Protein AF-A0A8E1RWB1-F1 (afdb_monomer_lite)

Organism: NCBI:txid59814

Foldseek 3Di:
DVVVVVVVVLVVQLVVCCVVVVQNSLVSQLVVQLVVQCVPPVRVVCSNVVSNVVSVVNRCVVSVVVVVVCVVVVVDPCVVVVVVVVVVVVVVVVVVVVVVD

Secondary structure (DSSP, 8-state):
-HHHHHHHHHHHHHHHHHHHHSSTTH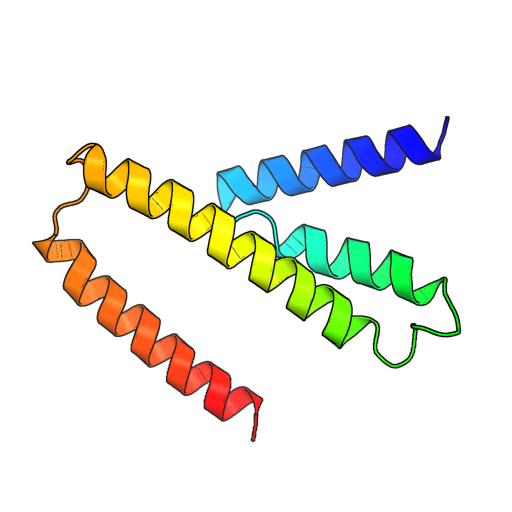HHHHHHHHHHHTTSTTTGGGHHHHHHHHHHHHHHHHHHHHHHHHHHTT-S-HHHHHHHHHHHHHHHHHHHHHHH-

Sequence (101 aa):
MNELLIIVLAGFTTGITTVLFGFGGGFVVVPFIYQLLMRQPLLAGNAMHIAVATSTAVMIFNAGWVSYQNWQAGRLSSTVLFPLLWFIATGAVVGSWLAGM

InterPro domains:
  IPR002781 Transmembrane protein TauE-like, transmembrane domain [PF01925] (7-99)

pLDDT: mean 81.86, std 7.31, range [60.75, 94.88]

Radius of gyration: 16.85 Å; chains: 1; bounding box: 40×31×42 Å

Structure (mmCIF, N/CA/C/O backbone):
data_AF-A0A8E1RWB1-F1
#
_entry.id   AF-A0A8E1RWB1-F1
#
loop_
_atom_site.group_PDB
_atom_site.id
_atom_site.type_symbol
_atom_site.label_atom_id
_atom_site.label_alt_id
_atom_site.label_comp_id
_atom_site.label_asym_id
_atom_site.label_entity_id
_atom_site.label_seq_id
_atom_site.pdbx_PDB_ins_code
_atom_site.Cartn_x
_atom_site.Cartn_y
_atom_site.Cartn_z
_atom_site.occupancy
_atom_site.B_iso_or_equiv
_atom_site.auth_seq_id
_atom_site.auth_comp_id
_atom_site.auth_asym_id
_atom_site.auth_atom_id
_atom_site.pdbx_PDB_model_num
ATOM 1 N N . MET A 1 1 ? 22.012 11.819 -13.632 1.00 60.75 1 MET A N 1
ATOM 2 C CA . MET A 1 1 ? 21.146 12.924 -13.145 1.00 60.75 1 MET A CA 1
ATOM 3 C C . MET A 1 1 ? 19.670 12.674 -13.458 1.00 60.75 1 MET A C 1
ATOM 5 O O . MET A 1 1 ? 18.846 12.843 -12.573 1.00 60.75 1 MET A O 1
ATOM 9 N N . ASN A 1 2 ? 19.331 12.192 -14.658 1.00 78.25 2 ASN A N 1
ATOM 10 C CA . ASN A 1 2 ? 17.941 11.914 -15.054 1.00 78.25 2 ASN A CA 1
ATOM 11 C C . ASN A 1 2 ? 17.265 10.809 -14.218 1.00 78.25 2 ASN A C 1
ATOM 13 O O . ASN A 1 2 ? 16.087 10.918 -13.904 1.00 78.25 2 ASN A O 1
ATOM 17 N N . GLU A 1 3 ? 18.005 9.775 -13.810 1.00 78.19 3 GLU A N 1
ATOM 18 C CA . GLU A 1 3 ? 17.463 8.648 -13.032 1.00 78.19 3 GLU A CA 1
ATOM 19 C C . GLU A 1 3 ? 17.020 9.063 -11.624 1.00 78.19 3 GLU A C 1
ATOM 21 O O . GLU A 1 3 ? 15.948 8.672 -11.172 1.00 78.19 3 GLU A O 1
ATOM 26 N N . LEU A 1 4 ? 17.796 9.929 -10.963 1.00 84.06 4 LEU A N 1
ATOM 27 C CA . LEU A 1 4 ? 17.442 10.491 -9.656 1.00 84.06 4 LEU A CA 1
ATOM 28 C C . LEU A 1 4 ? 16.146 11.303 -9.729 1.00 84.06 4 LEU A C 1
ATOM 30 O O . LEU A 1 4 ? 15.289 11.170 -8.864 1.00 84.06 4 LEU A O 1
ATOM 34 N N . LEU A 1 5 ? 15.976 12.097 -10.788 1.00 86.44 5 LEU A N 1
ATOM 35 C CA . LEU A 1 5 ? 14.759 12.876 -11.024 1.00 86.44 5 LEU A CA 1
ATOM 36 C C . LEU A 1 5 ? 13.525 11.977 -11.183 1.00 86.44 5 LEU A C 1
ATOM 38 O O . LEU A 1 5 ? 12.475 12.268 -10.614 1.00 86.44 5 LEU A O 1
ATOM 42 N N . ILE A 1 6 ? 13.666 10.862 -11.906 1.00 81.44 6 ILE A N 1
ATOM 43 C CA . ILE A 1 6 ? 12.593 9.877 -12.093 1.00 81.44 6 ILE A CA 1
ATOM 44 C C . ILE A 1 6 ? 12.229 9.215 -10.759 1.00 81.44 6 ILE A C 1
ATOM 46 O O . ILE A 1 6 ? 11.047 9.107 -10.439 1.00 81.44 6 ILE A O 1
ATOM 50 N N . ILE A 1 7 ? 13.223 8.820 -9.958 1.00 80.31 7 ILE A N 1
ATOM 51 C CA . ILE A 1 7 ? 12.997 8.191 -8.648 1.00 80.31 7 ILE A CA 1
ATOM 52 C C . ILE A 1 7 ? 12.338 9.176 -7.673 1.00 80.31 7 ILE A C 1
ATOM 54 O O . ILE A 1 7 ? 11.414 8.794 -6.961 1.00 80.31 7 ILE A O 1
ATOM 58 N N . VAL A 1 8 ? 12.750 10.448 -7.667 1.00 87.25 8 VAL A N 1
ATOM 59 C CA . VAL A 1 8 ? 12.156 11.484 -6.803 1.00 87.25 8 VAL A CA 1
ATOM 60 C C . VAL A 1 8 ? 10.714 11.783 -7.204 1.00 87.25 8 VAL A C 1
ATOM 62 O O . VAL A 1 8 ? 9.851 11.841 -6.334 1.00 87.25 8 VAL A O 1
ATOM 65 N N . LEU A 1 9 ? 10.413 11.924 -8.499 1.00 84.88 9 LEU A N 1
ATOM 66 C CA . LEU A 1 9 ? 9.040 12.156 -8.967 1.00 84.88 9 LEU A CA 1
ATOM 67 C C . LEU A 1 9 ? 8.125 10.956 -8.698 1.00 84.88 9 LEU A C 1
ATOM 69 O O . LEU A 1 9 ? 6.989 1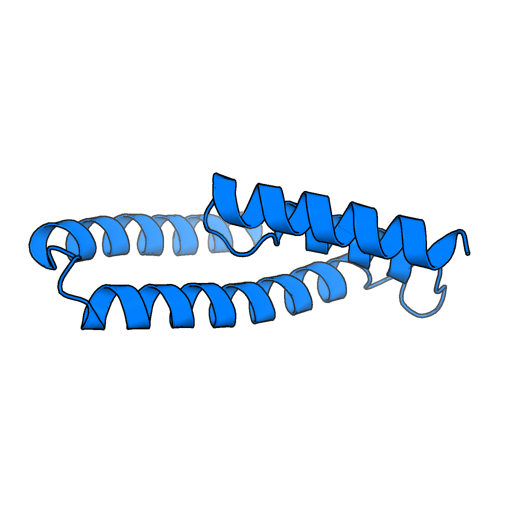1.137 -8.253 1.00 84.88 9 LEU A O 1
ATOM 73 N N . ALA A 1 10 ? 8.621 9.735 -8.912 1.00 76.81 10 ALA A N 1
ATOM 74 C CA . ALA A 1 10 ? 7.908 8.510 -8.554 1.00 76.81 10 ALA A CA 1
ATOM 75 C C . ALA A 1 10 ? 7.689 8.417 -7.033 1.00 76.81 10 ALA A C 1
ATOM 77 O O . ALA A 1 10 ? 6.587 8.112 -6.584 1.00 76.81 10 ALA A O 1
ATOM 78 N N . GLY A 1 11 ? 8.699 8.760 -6.229 1.00 76.62 11 GLY A N 1
ATOM 79 C CA . GLY A 1 11 ? 8.615 8.848 -4.768 1.00 76.62 11 GLY A CA 1
ATOM 80 C C . GLY A 1 11 ? 7.607 9.896 -4.282 1.00 76.62 11 GLY A C 1
ATOM 81 O O . GLY A 1 11 ? 6.847 9.670 -3.345 1.00 76.62 11 GLY A O 1
ATOM 82 N N . PHE A 1 12 ? 7.541 11.043 -4.953 1.00 83.81 12 PHE A N 1
ATOM 83 C CA . PHE A 1 12 ? 6.626 12.121 -4.587 1.00 83.81 12 PHE A CA 1
ATOM 84 C C . PHE A 1 12 ? 5.171 11.772 -4.922 1.00 83.81 12 PHE A C 1
ATOM 86 O O . PHE A 1 12 ? 4.273 11.958 -4.104 1.00 83.81 12 PHE A O 1
ATOM 93 N N . THR A 1 13 ? 4.930 11.198 -6.102 1.00 78.44 13 THR A N 1
ATOM 94 C CA . THR A 1 13 ? 3.593 10.746 -6.525 1.00 78.44 13 THR A CA 1
ATOM 95 C C . THR A 1 13 ? 3.098 9.544 -5.717 1.00 78.44 13 THR A C 1
ATOM 97 O O . THR A 1 13 ? 1.929 9.507 -5.321 1.00 78.44 13 THR A O 1
ATOM 100 N N . THR A 1 14 ? 3.976 8.593 -5.385 1.00 75.06 14 THR A N 1
ATOM 101 C CA . THR A 1 14 ? 3.669 7.517 -4.420 1.00 75.06 14 THR A CA 1
ATOM 102 C C . THR A 1 14 ? 3.359 8.081 -3.030 1.00 75.06 14 THR A C 1
ATOM 104 O O . THR A 1 14 ? 2.396 7.647 -2.400 1.00 75.06 14 THR A O 1
ATOM 107 N N . GLY A 1 15 ? 4.094 9.095 -2.563 1.00 73.69 15 GLY A N 1
ATOM 108 C CA . GLY A 1 15 ? 3.819 9.789 -1.300 1.00 73.69 15 GLY A CA 1
ATOM 109 C C . GLY A 1 15 ? 2.446 10.467 -1.271 1.00 73.69 15 GLY A C 1
ATOM 110 O O . GLY A 1 15 ? 1.660 10.226 -0.355 1.00 73.69 15 GLY A O 1
ATOM 111 N N . ILE A 1 16 ? 2.108 11.246 -2.305 1.00 79.88 16 ILE A N 1
ATOM 112 C CA . ILE A 1 16 ? 0.794 11.903 -2.431 1.00 79.88 16 ILE A CA 1
ATOM 113 C C . ILE A 1 16 ? -0.331 10.868 -2.427 1.00 79.88 16 ILE A C 1
ATOM 115 O O . ILE A 1 16 ? -1.297 11.007 -1.680 1.00 79.88 16 ILE A O 1
ATOM 119 N N . THR A 1 17 ? -0.210 9.811 -3.230 1.00 72.00 17 THR A N 1
ATOM 120 C CA . THR A 1 17 ? -1.242 8.765 -3.289 1.00 72.00 17 THR A CA 1
ATOM 121 C C . THR A 1 17 ? -1.354 7.990 -1.982 1.00 72.00 17 THR A C 1
ATOM 123 O O . THR A 1 17 ? -2.456 7.627 -1.587 1.00 72.00 17 THR A O 1
ATOM 126 N N . THR A 1 18 ? -0.256 7.810 -1.249 1.00 72.81 18 THR A N 1
ATOM 127 C CA . THR A 1 18 ? -0.290 7.227 0.097 1.00 72.81 18 THR A CA 1
ATOM 128 C C . THR A 1 18 ? -1.081 8.095 1.072 1.00 72.81 18 THR A C 1
ATOM 130 O O . THR A 1 18 ? -1.884 7.558 1.827 1.00 72.81 18 THR A O 1
ATOM 133 N N . VAL A 1 19 ? -0.904 9.419 1.038 1.00 69.31 19 VAL A N 1
ATOM 134 C CA . VAL A 1 19 ? -1.631 10.352 1.917 1.00 69.31 19 VAL A CA 1
ATOM 135 C C . VAL A 1 19 ? -3.108 10.462 1.533 1.00 69.31 19 VAL A C 1
ATOM 137 O O . VAL A 1 19 ? -3.962 10.458 2.413 1.00 69.31 19 VAL A O 1
ATOM 140 N N . LEU A 1 20 ? -3.420 10.539 0.236 1.00 70.56 20 LEU A N 1
ATOM 141 C CA . LEU A 1 20 ? -4.798 10.694 -0.246 1.00 70.56 20 LEU A CA 1
ATOM 142 C C . LEU A 1 20 ? -5.643 9.440 -0.034 1.00 70.56 20 LEU A C 1
ATOM 144 O O . LEU A 1 20 ? -6.818 9.536 0.307 1.00 70.56 20 LEU A O 1
ATOM 148 N N . PHE A 1 21 ? -5.053 8.270 -0.264 1.00 70.38 21 PHE A N 1
ATOM 149 C CA . PHE A 1 21 ? -5.787 7.013 -0.260 1.00 70.38 21 PHE A CA 1
ATOM 150 C C . PHE A 1 21 ? -5.568 6.193 1.015 1.00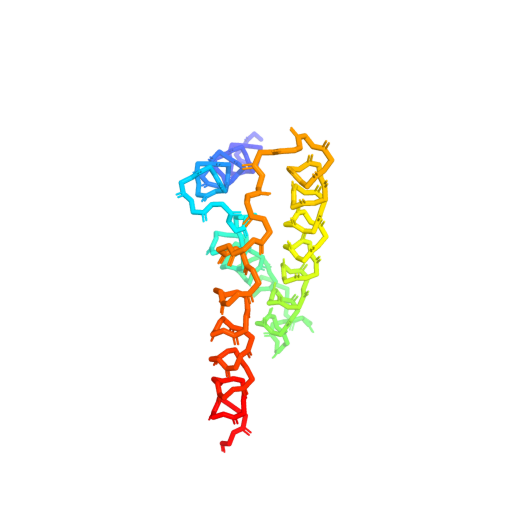 70.38 21 PHE A C 1
ATOM 152 O O . PHE A 1 21 ? -6.351 5.301 1.307 1.00 70.38 21 PHE A O 1
ATOM 159 N N . GLY A 1 22 ? -4.516 6.457 1.793 1.00 64.06 22 GLY A N 1
ATOM 160 C CA . GLY A 1 22 ? -4.244 5.754 3.054 1.00 64.06 22 GLY A CA 1
ATOM 161 C C . GLY A 1 22 ? -3.789 4.298 2.894 1.00 64.06 22 GLY A C 1
ATOM 162 O O . GLY A 1 22 ? -3.422 3.662 3.877 1.00 64.06 22 GLY A O 1
ATOM 163 N N . PHE A 1 23 ? -3.753 3.769 1.667 1.00 66.56 23 PHE A N 1
ATOM 164 C CA . PHE A 1 23 ? -3.414 2.376 1.377 1.00 66.56 23 PHE A CA 1
ATOM 165 C C . PHE A 1 23 ? -1.924 2.154 1.029 1.00 66.56 23 PHE A C 1
ATOM 167 O O . PHE A 1 23 ? -1.598 1.225 0.306 1.00 66.56 23 PHE A O 1
ATOM 174 N N . GLY A 1 24 ? -0.990 3.014 1.452 1.00 65.44 24 GLY A N 1
ATOM 175 C CA . GLY A 1 24 ? 0.452 2.742 1.280 1.00 65.44 24 GLY A CA 1
ATOM 176 C C . GLY A 1 24 ? 1.030 2.884 -0.142 1.00 65.44 24 GLY A C 1
ATOM 177 O O . GLY A 1 24 ? 2.096 2.337 -0.410 1.00 65.44 24 GLY A O 1
ATOM 178 N N . GLY A 1 25 ? 0.350 3.581 -1.064 1.00 69.00 25 GLY A N 1
ATOM 179 C CA . GLY A 1 25 ? 0.925 3.994 -2.360 1.00 69.00 25 GLY A CA 1
ATOM 180 C C . GLY A 1 25 ? 1.003 2.908 -3.441 1.00 69.00 25 GLY A C 1
ATOM 181 O O . GLY A 1 25 ? 1.486 3.177 -4.543 1.00 69.00 25 GLY A O 1
ATOM 182 N N . GLY A 1 26 ? 0.495 1.699 -3.169 1.00 72.06 26 GLY A N 1
ATOM 183 C CA . GLY A 1 26 ? 0.585 0.535 -4.063 1.00 72.06 26 GLY A CA 1
ATOM 184 C C . GLY A 1 26 ? 0.057 0.775 -5.483 1.00 72.06 26 GLY A C 1
ATOM 185 O O . GLY A 1 26 ? 0.635 0.271 -6.440 1.00 72.06 26 GLY A O 1
ATOM 186 N N . PHE A 1 27 ? -0.963 1.624 -5.643 1.00 73.81 27 PHE A N 1
ATOM 187 C CA . PHE A 1 27 ? -1.500 2.015 -6.954 1.00 73.81 27 PHE A CA 1
ATOM 188 C C . PHE A 1 27 ? -0.453 2.660 -7.879 1.00 73.81 27 PHE A C 1
ATOM 190 O O . PHE A 1 27 ? -0.534 2.512 -9.094 1.00 73.81 27 PHE A O 1
ATOM 197 N N . VAL A 1 28 ? 0.547 3.345 -7.318 1.00 77.12 28 VAL A N 1
ATOM 198 C CA . VAL A 1 28 ? 1.640 3.964 -8.084 1.00 77.12 28 VAL A CA 1
ATOM 199 C C . VAL A 1 28 ? 2.880 3.065 -8.107 1.00 77.12 28 VAL A C 1
ATOM 201 O O . VAL A 1 28 ? 3.557 2.985 -9.130 1.00 77.12 28 VAL A O 1
ATOM 204 N N . VAL A 1 29 ? 3.160 2.337 -7.020 1.00 79.38 29 VAL A N 1
ATOM 205 C CA . VAL A 1 29 ? 4.329 1.439 -6.933 1.00 79.38 29 VAL A CA 1
ATOM 206 C C . VAL A 1 29 ? 4.224 0.262 -7.912 1.00 79.38 29 VAL A C 1
ATOM 208 O O . VAL A 1 29 ? 5.201 -0.041 -8.595 1.00 79.38 29 VAL A O 1
ATOM 211 N N . VAL A 1 30 ? 3.050 -0.367 -8.044 1.00 86.31 30 VAL A N 1
ATOM 212 C CA . VAL A 1 30 ? 2.843 -1.524 -8.939 1.00 86.31 30 VAL A CA 1
ATOM 213 C C . VAL A 1 30 ? 3.173 -1.208 -10.407 1.00 86.31 30 VAL A C 1
ATOM 215 O O . VAL A 1 30 ? 4.025 -1.904 -10.966 1.00 86.31 30 VAL A O 1
ATOM 218 N N . PRO A 1 31 ? 2.571 -0.190 -11.065 1.00 82.81 31 PRO A N 1
ATOM 219 C CA . PRO A 1 31 ? 2.880 0.111 -12.464 1.00 82.81 31 PRO A CA 1
ATOM 220 C C . PRO A 1 31 ? 4.332 0.559 -12.650 1.00 82.81 31 PRO A C 1
ATOM 222 O O . PRO A 1 31 ? 4.950 0.206 -13.652 1.00 82.81 31 PRO A O 1
ATOM 225 N N . PHE A 1 32 ? 4.908 1.263 -11.671 1.00 83.94 32 PHE A N 1
ATOM 226 C CA . PHE A 1 32 ? 6.309 1.673 -11.711 1.00 83.94 32 PHE A CA 1
ATOM 227 C C . PHE A 1 32 ? 7.265 0.469 -11.717 1.00 83.94 32 PHE A C 1
ATOM 229 O O . PHE A 1 32 ? 8.118 0.361 -12.602 1.00 83.94 32 PHE A O 1
ATOM 236 N N . ILE A 1 33 ? 7.095 -0.471 -10.779 1.00 85.25 33 ILE A N 1
ATOM 237 C CA . ILE A 1 33 ? 7.910 -1.694 -10.715 1.00 85.25 33 ILE A CA 1
ATOM 238 C C . ILE A 1 33 ? 7.678 -2.562 -11.953 1.00 85.25 33 ILE A C 1
ATOM 240 O O . ILE A 1 33 ? 8.638 -3.061 -12.534 1.00 85.25 33 ILE A O 1
ATOM 244 N N . TYR A 1 34 ? 6.434 -2.698 -12.413 1.00 88.62 34 TYR A N 1
ATOM 245 C CA . TYR A 1 34 ? 6.121 -3.436 -13.636 1.00 88.62 34 TYR A CA 1
ATOM 246 C C . TYR A 1 34 ? 6.887 -2.894 -14.850 1.00 88.62 34 TYR A C 1
ATOM 248 O O . TYR A 1 34 ? 7.501 -3.656 -15.598 1.00 88.62 34 TYR A O 1
ATOM 256 N N . GLN A 1 35 ? 6.908 -1.573 -15.024 1.00 86.31 35 GLN A N 1
ATOM 257 C CA . GLN A 1 35 ? 7.576 -0.926 -16.151 1.00 86.31 35 GLN A CA 1
ATOM 258 C C . GLN A 1 35 ? 9.106 -1.020 -16.060 1.00 86.31 35 GLN A C 1
ATOM 260 O O . GLN A 1 35 ? 9.782 -1.053 -17.089 1.00 86.31 35 GLN A O 1
ATOM 265 N N . LEU A 1 36 ? 9.651 -1.116 -14.843 1.00 86.00 36 LEU A N 1
ATOM 266 C CA . LEU A 1 36 ? 11.063 -1.412 -14.603 1.00 86.00 36 LEU A CA 1
ATOM 267 C C . LEU A 1 36 ? 11.403 -2.868 -14.962 1.00 86.00 36 LEU A C 1
ATOM 269 O O . LEU A 1 36 ? 12.366 -3.105 -15.691 1.00 86.00 36 LEU A O 1
ATOM 273 N N . LEU A 1 37 ? 10.599 -3.834 -14.507 1.00 86.44 37 LEU A N 1
ATOM 274 C CA . LEU A 1 37 ? 10.805 -5.264 -14.774 1.00 86.44 37 LEU A CA 1
ATOM 275 C C . LEU A 1 37 ? 10.601 -5.620 -16.247 1.00 86.44 37 LEU A C 1
ATOM 277 O O . LEU A 1 37 ? 11.300 -6.484 -16.763 1.00 86.44 37 LEU A O 1
ATOM 281 N N . MET A 1 38 ? 9.712 -4.923 -16.956 1.00 86.12 38 MET A N 1
ATOM 282 C CA . MET A 1 38 ? 9.532 -5.106 -18.401 1.00 86.12 38 MET A CA 1
ATOM 283 C C . MET A 1 38 ? 10.782 -4.761 -19.221 1.00 86.12 38 MET A C 1
ATOM 285 O O . MET A 1 38 ? 10.944 -5.260 -20.330 1.00 86.12 38 MET A O 1
ATOM 289 N N . ARG A 1 39 ? 11.706 -3.955 -18.681 1.00 85.62 39 ARG A N 1
ATOM 290 C CA . ARG A 1 39 ? 13.009 -3.688 -19.317 1.00 85.62 39 ARG A CA 1
ATOM 291 C C . ARG A 1 39 ? 14.014 -4.825 -19.116 1.00 85.62 39 ARG A C 1
ATOM 293 O O . ARG A 1 39 ? 15.094 -4.788 -19.699 1.00 85.62 39 ARG A O 1
ATOM 300 N N . GLN A 1 40 ? 13.680 -5.820 -18.295 1.00 84.25 40 GLN A N 1
ATOM 301 C CA . GLN A 1 40 ? 14.511 -6.982 -18.007 1.00 84.25 40 GLN A CA 1
ATOM 302 C C . GLN A 1 40 ? 13.905 -8.222 -18.691 1.00 84.25 40 GLN A C 1
ATOM 304 O O . GLN A 1 40 ? 12.923 -8.780 -18.199 1.00 84.25 40 GLN A O 1
ATOM 309 N N . PRO A 1 41 ? 14.484 -8.707 -19.807 1.00 76.50 41 PRO A N 1
ATOM 310 C CA . PRO A 1 41 ? 13.877 -9.765 -20.622 1.00 76.50 41 PRO A CA 1
ATOM 311 C C . PRO A 1 41 ? 13.695 -11.096 -19.874 1.00 76.50 41 PRO A C 1
ATOM 313 O O . PRO A 1 41 ? 12.780 -11.850 -20.185 1.00 76.50 41 PRO A O 1
ATOM 316 N N . LEU A 1 42 ? 14.513 -11.363 -18.849 1.00 79.94 42 LEU A N 1
ATOM 317 C CA . LEU A 1 42 ? 14.410 -12.557 -17.999 1.00 79.94 42 LEU A CA 1
ATOM 318 C C . LEU A 1 42 ? 13.202 -12.533 -17.046 1.00 79.94 42 LEU A C 1
ATOM 320 O O . LEU A 1 42 ? 12.746 -13.587 -16.613 1.00 79.94 42 LEU A O 1
ATOM 324 N N . LEU A 1 43 ? 12.697 -11.345 -16.696 1.00 80.94 43 LEU A N 1
ATOM 325 C CA . LEU A 1 43 ? 11.646 -11.155 -15.687 1.00 80.94 43 LEU A CA 1
ATOM 326 C C . LEU A 1 43 ? 10.327 -10.653 -16.288 1.00 80.94 43 LEU A C 1
ATOM 328 O O . LEU A 1 43 ? 9.300 -10.701 -15.614 1.00 80.94 43 LEU A O 1
ATOM 332 N N . ALA A 1 44 ? 10.329 -10.243 -17.560 1.00 79.06 44 ALA A N 1
ATOM 333 C CA . ALA A 1 44 ? 9.165 -9.725 -18.276 1.00 79.06 44 ALA A CA 1
ATOM 334 C C . ALA A 1 44 ? 7.945 -10.668 -18.234 1.00 79.06 44 ALA A C 1
ATOM 336 O O . ALA A 1 44 ? 6.825 -10.202 -18.034 1.00 79.06 44 ALA A O 1
ATOM 337 N N . GLY A 1 45 ? 8.155 -11.988 -18.336 1.00 84.19 45 GLY A N 1
ATOM 338 C CA . GLY A 1 45 ? 7.069 -12.979 -18.305 1.00 84.19 45 GLY A CA 1
ATOM 339 C C . GLY A 1 45 ? 6.280 -13.010 -16.989 1.00 84.19 45 GLY A C 1
ATOM 340 O O . GLY A 1 45 ? 5.073 -13.223 -17.003 1.00 84.19 45 GLY A O 1
ATOM 341 N N . ASN A 1 46 ? 6.937 -12.712 -15.863 1.00 87.56 46 ASN A N 1
ATOM 342 C CA . ASN A 1 46 ? 6.324 -12.696 -14.528 1.00 87.56 46 ASN A CA 1
ATOM 343 C C . ASN A 1 46 ? 6.261 -11.288 -13.918 1.00 87.56 46 ASN A C 1
ATOM 345 O O . ASN A 1 46 ? 5.944 -11.141 -12.736 1.00 87.56 46 ASN A O 1
ATOM 349 N N . ALA A 1 47 ? 6.542 -10.244 -14.704 1.00 87.19 47 ALA A N 1
ATOM 350 C CA . ALA A 1 47 ? 6.713 -8.881 -14.209 1.00 87.19 47 ALA A CA 1
ATOM 351 C C . ALA A 1 47 ? 5.495 -8.383 -13.424 1.00 87.19 47 ALA A C 1
ATOM 353 O O . ALA A 1 47 ? 5.647 -7.767 -12.372 1.00 87.19 47 ALA A O 1
ATOM 354 N N . MET A 1 48 ? 4.286 -8.692 -13.902 1.00 88.94 48 MET A N 1
ATOM 355 C CA . MET A 1 48 ? 3.048 -8.291 -13.232 1.00 88.94 48 MET A CA 1
ATOM 356 C C . MET A 1 48 ? 2.873 -8.993 -11.882 1.00 88.94 48 MET A C 1
ATOM 358 O O . MET A 1 48 ? 2.599 -8.332 -10.885 1.00 88.94 48 MET A O 1
ATOM 362 N N . HIS A 1 49 ? 3.104 -10.307 -11.823 1.00 88.94 49 HIS A N 1
ATOM 363 C CA . HIS A 1 49 ? 3.001 -11.074 -10.580 1.00 88.94 49 HIS A CA 1
ATOM 364 C C . HIS A 1 49 ? 4.003 -10.583 -9.531 1.00 88.94 49 HIS A C 1
ATOM 366 O O . HIS A 1 49 ? 3.634 -10.382 -8.376 1.00 88.94 49 HIS A O 1
ATOM 372 N N . ILE A 1 50 ? 5.251 -10.324 -9.932 1.00 88.88 50 ILE A N 1
ATOM 373 C CA . ILE A 1 50 ? 6.297 -9.832 -9.025 1.00 88.88 50 ILE A CA 1
ATOM 374 C C . ILE A 1 50 ? 5.965 -8.419 -8.532 1.00 88.88 50 ILE A C 1
ATOM 376 O O . ILE A 1 50 ? 6.060 -8.142 -7.335 1.00 88.88 50 ILE A O 1
ATOM 380 N N . ALA A 1 51 ? 5.545 -7.527 -9.433 1.00 90.00 51 ALA A N 1
ATOM 381 C CA . ALA A 1 51 ? 5.207 -6.150 -9.086 1.00 90.00 51 ALA A CA 1
ATOM 382 C C . ALA A 1 51 ? 4.025 -6.077 -8.109 1.00 90.00 51 ALA A C 1
ATOM 384 O O . ALA A 1 51 ? 4.086 -5.344 -7.119 1.00 90.00 51 ALA A O 1
ATOM 385 N N . VAL A 1 52 ? 2.976 -6.870 -8.353 1.00 89.31 52 VAL A N 1
ATOM 386 C CA . VAL A 1 52 ? 1.809 -6.946 -7.466 1.00 89.31 52 VAL A CA 1
ATOM 387 C C . VAL A 1 52 ? 2.204 -7.557 -6.123 1.00 89.31 52 VAL A C 1
ATOM 389 O O . VAL A 1 52 ? 1.955 -6.931 -5.100 1.00 89.31 52 VAL A O 1
ATOM 392 N N . ALA A 1 53 ? 2.876 -8.712 -6.107 1.00 90.25 53 ALA A N 1
ATOM 393 C CA . ALA A 1 53 ? 3.225 -9.414 -4.869 1.00 90.25 53 ALA A CA 1
ATOM 394 C C . ALA A 1 53 ? 4.143 -8.596 -3.942 1.00 90.25 53 ALA A C 1
ATOM 396 O O . ALA A 1 53 ? 3.940 -8.555 -2.730 1.00 90.25 53 ALA A O 1
ATOM 397 N N . THR A 1 54 ? 5.151 -7.921 -4.499 1.00 89.75 54 THR A N 1
ATOM 398 C CA . THR A 1 54 ? 6.074 -7.092 -3.703 1.00 89.75 54 THR A CA 1
ATOM 399 C C . THR A 1 54 ? 5.382 -5.847 -3.150 1.00 89.75 54 THR A C 1
ATOM 401 O O . THR A 1 54 ? 5.562 -5.510 -1.979 1.00 89.75 54 THR A O 1
ATOM 404 N N . SER A 1 55 ? 4.535 -5.198 -3.951 1.00 86.00 55 SER A N 1
ATOM 405 C CA . SER A 1 55 ? 3.800 -4.007 -3.519 1.00 86.00 55 SER A CA 1
ATOM 406 C C . SER A 1 55 ? 2.743 -4.335 -2.467 1.00 86.00 55 SER A C 1
ATOM 408 O O . SER A 1 55 ? 2.624 -3.602 -1.486 1.00 86.00 55 SER A O 1
ATOM 410 N N . THR A 1 56 ? 2.005 -5.441 -2.615 1.00 87.12 56 THR A N 1
ATOM 411 C CA . THR A 1 56 ? 1.014 -5.867 -1.613 1.00 87.12 56 THR A CA 1
ATOM 412 C C . THR A 1 56 ? 1.675 -6.251 -0.293 1.00 87.12 56 THR A C 1
ATOM 414 O O . THR A 1 56 ? 1.151 -5.897 0.760 1.00 87.12 56 THR A O 1
ATOM 417 N N . ALA A 1 57 ? 2.848 -6.891 -0.316 1.00 88.88 57 ALA A N 1
ATOM 418 C CA . ALA A 1 57 ? 3.595 -7.205 0.902 1.00 88.88 57 ALA A CA 1
ATOM 419 C C . ALA A 1 57 ? 3.974 -5.938 1.691 1.00 88.88 57 ALA A C 1
ATOM 421 O O . ALA A 1 57 ? 3.706 -5.845 2.891 1.00 88.88 57 ALA A O 1
ATOM 422 N N . VAL A 1 58 ? 4.530 -4.928 1.012 1.00 85.62 58 VAL A N 1
ATOM 423 C CA . VAL A 1 58 ? 4.869 -3.630 1.628 1.00 85.62 58 VAL A CA 1
ATOM 424 C C . VAL A 1 58 ? 3.618 -2.922 2.148 1.00 85.62 58 VAL A C 1
ATOM 426 O O . VAL A 1 58 ? 3.627 -2.345 3.234 1.00 85.62 58 VAL A O 1
ATOM 429 N N . MET A 1 59 ? 2.524 -2.991 1.394 1.00 85.31 59 MET A N 1
ATOM 430 C CA . MET A 1 59 ? 1.246 -2.376 1.732 1.00 85.31 59 MET A CA 1
ATOM 431 C C . MET A 1 59 ? 0.625 -2.971 2.996 1.00 85.31 59 MET A C 1
ATOM 433 O O . MET A 1 59 ? 0.207 -2.218 3.871 1.00 85.31 59 MET A O 1
ATOM 437 N N . ILE A 1 60 ? 0.618 -4.301 3.125 1.00 87.00 60 ILE A N 1
ATOM 438 C CA . ILE A 1 60 ? 0.144 -5.003 4.326 1.00 87.00 60 ILE A CA 1
ATOM 439 C C . ILE A 1 60 ? 0.974 -4.584 5.540 1.00 87.00 60 ILE A C 1
ATOM 441 O O . ILE A 1 60 ? 0.410 -4.279 6.590 1.00 87.00 60 ILE A O 1
ATOM 445 N N . PHE A 1 61 ? 2.300 -4.515 5.392 1.00 88.19 61 PHE A N 1
ATOM 446 C CA . PHE A 1 61 ? 3.189 -4.121 6.481 1.00 88.19 61 PHE A CA 1
ATOM 447 C C . PHE A 1 61 ? 2.963 -2.664 6.917 1.00 88.19 61 PHE A C 1
ATOM 449 O O . PHE A 1 61 ? 2.743 -2.400 8.099 1.00 88.19 61 PHE A O 1
ATOM 456 N N . ASN A 1 62 ? 2.943 -1.721 5.970 1.00 82.44 62 ASN A N 1
ATOM 457 C CA . ASN A 1 62 ? 2.733 -0.300 6.259 1.00 82.44 62 ASN A CA 1
ATOM 458 C C . ASN A 1 62 ? 1.337 -0.018 6.819 1.00 82.44 62 ASN A C 1
ATOM 460 O O . ASN A 1 62 ? 1.210 0.669 7.834 1.00 82.44 62 ASN A O 1
ATOM 464 N N . ALA A 1 63 ? 0.291 -0.546 6.180 1.00 81.69 63 ALA A N 1
ATOM 465 C CA . ALA A 1 63 ? -1.079 -0.361 6.642 1.00 81.69 63 ALA A CA 1
ATOM 466 C C . ALA A 1 63 ? -1.265 -0.983 8.028 1.00 81.69 63 ALA A C 1
ATOM 468 O O . ALA A 1 63 ? -1.786 -0.320 8.917 1.00 81.69 63 ALA A O 1
ATOM 469 N N . GLY A 1 64 ? -0.757 -2.201 8.251 1.00 85.62 64 GLY A N 1
ATOM 470 C CA . GLY A 1 64 ? -0.798 -2.862 9.554 1.00 85.62 64 GLY A CA 1
ATOM 471 C C . GLY A 1 64 ? -0.106 -2.049 10.649 1.00 85.62 64 GLY A C 1
ATOM 472 O O . GLY A 1 64 ? -0.669 -1.869 11.728 1.00 85.62 64 GLY A O 1
ATOM 473 N N . TRP A 1 65 ? 1.069 -1.485 10.358 1.00 84.50 65 TRP A N 1
ATOM 474 C CA . TRP A 1 65 ? 1.802 -0.630 11.293 1.00 84.50 65 TRP A CA 1
ATOM 475 C C . TRP A 1 65 ? 1.027 0.642 11.659 1.00 84.50 65 TRP A C 1
ATOM 477 O O . TRP A 1 65 ? 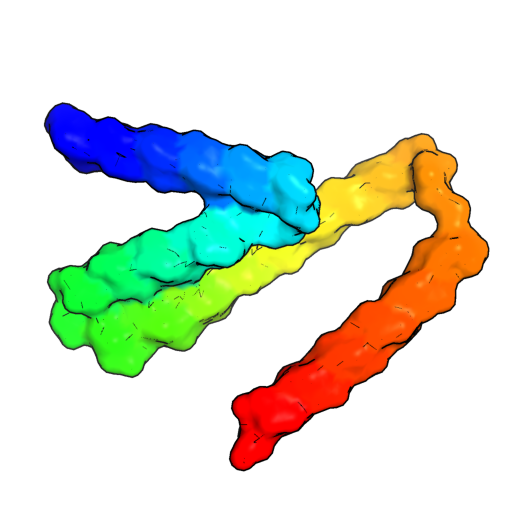0.878 0.966 12.839 1.00 84.50 65 TRP A O 1
ATOM 487 N N . VAL A 1 66 ? 0.472 1.339 10.664 1.00 80.94 66 VAL A N 1
ATOM 488 C CA . VAL A 1 66 ? -0.343 2.546 10.878 1.00 80.94 66 VAL A CA 1
ATOM 489 C C . VAL A 1 66 ? -1.636 2.212 11.622 1.00 80.94 66 VAL A C 1
ATOM 491 O O . VAL A 1 66 ? -2.020 2.934 12.543 1.00 80.94 66 VAL A O 1
ATOM 494 N N . SER A 1 67 ? -2.305 1.113 11.274 1.00 81.69 67 SER A N 1
ATOM 495 C CA . SER A 1 67 ? -3.500 0.639 11.975 1.00 81.69 67 SER A CA 1
ATOM 496 C C . SER A 1 67 ? -3.204 0.310 13.437 1.00 81.69 67 SER A C 1
ATOM 498 O O . SER A 1 67 ? -3.968 0.714 14.311 1.00 81.69 67 SER A O 1
ATOM 500 N N . TYR A 1 68 ? -2.079 -0.349 13.722 1.00 83.88 68 TYR A N 1
ATOM 501 C CA . TYR A 1 68 ? -1.662 -0.672 15.086 1.00 83.88 68 TYR A CA 1
ATOM 502 C C . TYR A 1 68 ? -1.394 0.585 15.922 1.00 83.88 68 TYR A C 1
ATOM 504 O O . TYR A 1 68 ? -1.893 0.699 17.043 1.00 83.88 68 TYR A O 1
ATOM 512 N N . GLN A 1 69 ? -0.678 1.566 15.366 1.00 83.81 69 GLN A N 1
ATOM 513 C CA . GLN A 1 69 ? -0.455 2.845 16.047 1.00 83.81 69 GLN A CA 1
ATOM 514 C C . GLN A 1 69 ? -1.764 3.597 16.316 1.00 83.81 69 GLN A C 1
ATOM 516 O O . GLN A 1 69 ? -1.956 4.129 17.407 1.00 83.81 69 GLN A O 1
ATOM 521 N N . ASN A 1 70 ? -2.689 3.620 15.351 1.00 82.25 70 ASN A N 1
ATOM 522 C CA . ASN A 1 70 ? -3.995 4.259 15.537 1.00 82.25 70 ASN A CA 1
ATOM 523 C C . ASN A 1 70 ? -4.852 3.547 16.592 1.00 82.25 70 ASN A C 1
ATOM 525 O O . ASN A 1 70 ? -5.621 4.206 17.296 1.00 82.25 70 ASN A O 1
ATOM 529 N N . TRP A 1 71 ? -4.710 2.225 16.723 1.00 79.44 71 TRP A N 1
ATOM 530 C CA . TRP A 1 71 ? -5.372 1.453 17.771 1.00 79.44 71 TRP A CA 1
ATOM 531 C C . TRP A 1 71 ? -4.801 1.784 19.152 1.00 79.44 71 TRP A C 1
ATOM 533 O O . TRP A 1 71 ? -5.570 2.088 20.064 1.00 79.44 71 TRP A O 1
ATOM 543 N N . GLN A 1 72 ? -3.471 1.849 19.289 1.00 80.56 72 GLN A N 1
ATOM 544 C CA . GLN A 1 72 ? -2.831 2.293 20.533 1.00 80.56 72 GLN A CA 1
ATOM 545 C C . GLN A 1 72 ? -3.187 3.736 20.911 1.00 80.56 72 GLN A C 1
ATOM 547 O O . GLN A 1 72 ? -3.342 4.038 22.091 1.00 80.56 72 GLN A O 1
ATOM 552 N N . ALA A 1 73 ? -3.359 4.626 19.933 1.00 80.44 73 ALA A N 1
ATOM 553 C CA . ALA A 1 73 ? -3.726 6.020 20.176 1.00 80.44 73 ALA A CA 1
ATOM 554 C C . ALA A 1 73 ? -5.164 6.207 20.708 1.00 80.44 73 ALA A C 1
ATOM 556 O O . ALA A 1 73 ? -5.565 7.342 20.967 1.00 80.44 73 ALA A O 1
ATOM 557 N N . GLY A 1 74 ? -5.965 5.138 20.834 1.00 75.75 74 GLY A N 1
ATOM 558 C CA . GLY A 1 74 ? -7.331 5.188 21.375 1.00 75.75 74 GLY A CA 1
ATOM 559 C C . GLY A 1 74 ? -8.327 5.969 20.509 1.00 75.75 74 GLY A C 1
ATOM 560 O O . GLY A 1 74 ? -9.433 6.268 20.948 1.00 75.75 74 GLY A O 1
ATOM 561 N N . ARG A 1 75 ? -7.945 6.314 19.272 1.00 66.31 75 ARG A N 1
ATOM 562 C CA . ARG A 1 75 ? -8.748 7.124 18.338 1.00 66.31 75 ARG A CA 1
ATOM 563 C C . ARG A 1 75 ? -9.767 6.309 17.541 1.00 66.31 75 ARG A C 1
ATOM 565 O O . ARG A 1 75 ? -10.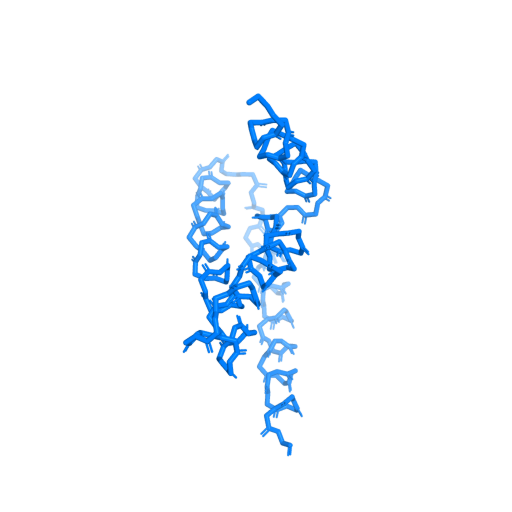561 6.881 16.800 1.00 66.31 75 ARG A O 1
ATOM 572 N N . LEU A 1 76 ? -9.742 4.985 17.677 1.00 67.38 76 LEU A N 1
ATOM 573 C CA . LEU A 1 76 ? -10.621 4.066 16.965 1.00 67.38 76 LEU A CA 1
ATOM 574 C C . LEU A 1 76 ? -11.736 3.588 17.896 1.00 67.38 76 LEU A C 1
ATOM 576 O O . LEU A 1 76 ? -11.487 2.870 18.862 1.00 67.38 76 LEU A O 1
ATOM 580 N N . SER A 1 77 ? -12.980 3.957 17.587 1.00 71.12 77 SER A N 1
ATOM 581 C CA . SER A 1 77 ? -14.145 3.364 18.235 1.00 71.12 77 SER A CA 1
ATOM 582 C C . SER A 1 77 ? -14.278 1.914 17.764 1.00 71.12 77 SER A C 1
ATOM 584 O O . SER A 1 77 ? -14.763 1.631 16.666 1.00 71.12 77 SER A O 1
ATOM 586 N N . SER A 1 78 ? -13.829 0.970 18.596 1.00 68.44 78 SER A N 1
ATOM 587 C CA . SER A 1 78 ? -13.881 -0.469 18.291 1.00 68.44 78 SER A CA 1
ATOM 588 C C . SER A 1 78 ? -15.274 -0.926 17.842 1.00 68.44 78 SER A C 1
ATOM 590 O O . SER A 1 78 ? -15.381 -1.811 17.002 1.00 68.44 78 SER A O 1
ATOM 592 N N . THR A 1 79 ? -16.334 -0.267 18.319 1.00 76.56 79 THR A N 1
ATOM 593 C CA . THR A 1 79 ? -17.733 -0.517 17.943 1.00 76.56 79 THR A CA 1
ATOM 594 C C . THR A 1 79 ? -18.044 -0.265 16.464 1.00 76.56 79 THR A C 1
ATOM 596 O O . THR A 1 79 ? -18.872 -0.973 15.904 1.00 76.56 79 THR A O 1
ATOM 599 N N . VAL A 1 80 ? -17.410 0.720 15.817 1.00 76.12 80 VAL A N 1
ATOM 600 C CA . VAL A 1 80 ? -17.640 1.034 14.390 1.00 76.12 80 VAL A CA 1
ATOM 601 C C . VAL A 1 80 ? -16.623 0.321 13.504 1.00 76.12 80 VAL A C 1
ATOM 603 O O . VAL A 1 80 ? -16.949 -0.118 12.402 1.00 76.12 80 VAL A O 1
ATOM 606 N N . LEU A 1 81 ? -15.397 0.152 14.005 1.00 81.12 81 LEU A N 1
ATOM 607 C CA . LEU A 1 81 ? -14.332 -0.520 13.273 1.00 81.12 81 LEU A CA 1
ATOM 608 C C . LEU A 1 81 ? -14.656 -1.998 13.022 1.00 81.12 81 LEU A C 1
ATOM 610 O O . LEU A 1 81 ? -14.476 -2.466 11.905 1.00 81.12 81 LEU A O 1
ATOM 614 N N . PHE A 1 82 ? -15.151 -2.727 14.029 1.00 81.44 82 PHE A N 1
ATOM 615 C CA . PHE A 1 82 ? -15.383 -4.174 13.919 1.00 81.44 82 PHE A CA 1
ATOM 616 C C . PHE A 1 82 ? -16.411 -4.553 12.835 1.00 81.44 82 PHE A C 1
ATOM 618 O O . PHE A 1 82 ? -16.097 -5.408 12.003 1.00 81.44 82 PHE A O 1
ATOM 625 N N . PRO A 1 83 ? -17.601 -3.915 12.773 1.00 87.50 83 PRO A N 1
ATOM 626 C CA . PRO A 1 83 ? -18.563 -4.169 11.702 1.00 87.50 83 PRO A CA 1
ATOM 627 C C . PRO A 1 83 ? -18.007 -3.810 10.322 1.00 87.50 83 PRO A C 1
ATOM 629 O O . PRO A 1 83 ? -18.167 -4.575 9.375 1.00 87.50 83 PRO A O 1
ATOM 632 N N . LEU A 1 84 ? -17.313 -2.673 10.204 1.00 85.44 84 LEU A N 1
ATOM 633 C CA . LEU A 1 84 ? -16.741 -2.225 8.933 1.00 85.44 84 LEU A CA 1
ATOM 634 C C . LEU A 1 84 ? -15.672 -3.199 8.421 1.00 85.44 84 LEU A C 1
ATOM 636 O O . LEU A 1 84 ? -15.663 -3.553 7.245 1.00 85.44 84 LEU A O 1
ATOM 640 N N . LEU A 1 85 ? -14.803 -3.670 9.316 1.00 85.62 85 LEU A N 1
ATOM 641 C CA . LEU A 1 85 ? -13.744 -4.625 8.998 1.00 85.62 85 LEU A CA 1
ATOM 642 C C . LEU A 1 85 ? -14.338 -5.948 8.498 1.00 85.62 85 LEU A C 1
ATOM 644 O O . LEU A 1 85 ? -13.825 -6.514 7.537 1.00 85.62 85 LEU A O 1
ATOM 648 N N . TRP A 1 86 ? -15.467 -6.390 9.062 1.00 88.75 86 TRP A N 1
ATOM 649 C CA . TRP A 1 86 ? -16.192 -7.567 8.578 1.00 88.75 86 TRP A CA 1
ATOM 650 C C . TRP A 1 86 ? -16.718 -7.398 7.144 1.00 88.75 86 TRP A C 1
ATOM 652 O O . TRP A 1 86 ? -16.523 -8.282 6.306 1.00 88.75 86 TRP A O 1
ATOM 662 N N . PHE A 1 87 ? -17.329 -6.255 6.816 1.00 89.69 87 PHE A N 1
ATOM 663 C CA . PHE A 1 87 ? -17.787 -5.976 5.447 1.00 89.69 87 PHE A CA 1
ATOM 664 C C . PHE A 1 87 ? -16.628 -5.890 4.446 1.00 89.69 87 PHE A C 1
ATOM 666 O O . PHE A 1 87 ? -16.723 -6.421 3.341 1.00 89.69 87 PHE A O 1
ATOM 673 N N . ILE A 1 88 ? -15.507 -5.280 4.839 1.00 87.56 88 ILE A N 1
ATOM 674 C CA . ILE A 1 88 ? -14.304 -5.206 3.997 1.00 87.56 88 ILE A CA 1
ATOM 675 C C . ILE A 1 88 ? -13.714 -6.604 3.780 1.00 87.56 88 ILE A C 1
A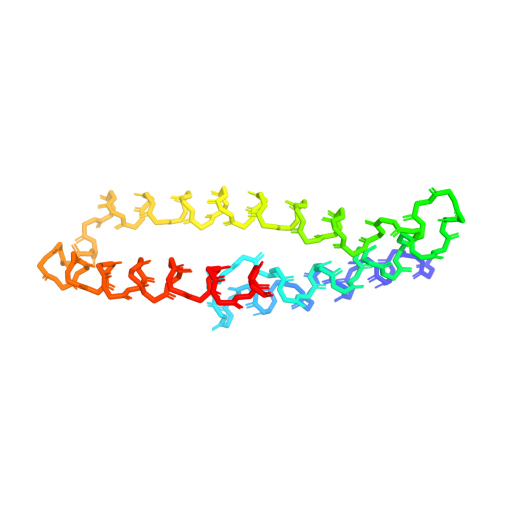TOM 677 O O . ILE A 1 88 ? -13.397 -6.964 2.650 1.00 87.56 88 ILE A O 1
ATOM 681 N N . ALA A 1 89 ? -13.594 -7.408 4.839 1.00 89.31 89 ALA A N 1
ATOM 682 C CA . ALA A 1 89 ? -13.031 -8.753 4.765 1.00 89.31 89 ALA A CA 1
ATOM 683 C C . ALA A 1 89 ? -13.882 -9.677 3.885 1.00 89.31 89 ALA A C 1
ATOM 685 O O . ALA A 1 89 ? -13.351 -10.361 3.014 1.00 89.31 89 ALA A O 1
ATOM 686 N N . THR A 1 90 ? -15.203 -9.660 4.067 1.00 93.62 90 THR A N 1
ATOM 687 C CA . THR A 1 90 ? -16.125 -10.454 3.242 1.00 93.62 90 THR A CA 1
ATOM 688 C C . THR A 1 90 ? -16.078 -10.026 1.777 1.00 93.62 90 THR A C 1
ATOM 690 O O . THR A 1 90 ? -15.931 -10.881 0.905 1.00 93.62 90 THR A O 1
ATOM 693 N N . GLY A 1 91 ? -16.093 -8.720 1.491 1.00 90.44 91 GLY A N 1
ATOM 694 C CA . GLY A 1 91 ? -15.932 -8.202 0.131 1.00 90.44 91 GLY A CA 1
ATOM 695 C C . GLY A 1 91 ? -14.595 -8.591 -0.508 1.00 90.44 91 GLY A C 1
ATOM 696 O O . GLY A 1 91 ? -14.567 -8.990 -1.670 1.00 90.44 91 GLY A O 1
ATOM 697 N N . ALA A 1 92 ? -13.497 -8.545 0.250 1.00 88.38 92 ALA A N 1
ATOM 698 C CA . ALA A 1 92 ? -12.171 -8.931 -0.230 1.00 88.38 92 ALA A CA 1
ATOM 699 C C . ALA A 1 92 ? -12.073 -10.429 -0.559 1.00 88.38 92 ALA A C 1
ATOM 701 O O . ALA A 1 92 ? -11.498 -10.784 -1.584 1.00 88.38 92 ALA A O 1
ATOM 702 N N . VAL A 1 93 ? -12.654 -11.300 0.275 1.00 92.62 93 VAL A N 1
ATOM 703 C CA . VAL A 1 93 ? -12.695 -12.754 0.035 1.00 92.62 93 VAL A CA 1
ATOM 704 C C . VAL A 1 93 ? -13.537 -13.084 -1.194 1.00 92.62 93 VAL A C 1
ATOM 706 O O . VAL A 1 93 ? -13.106 -13.855 -2.046 1.00 92.62 93 VAL A O 1
ATOM 709 N N . VAL A 1 94 ? -14.721 -12.480 -1.319 1.00 94.88 94 VAL A N 1
ATOM 710 C CA . VAL A 1 94 ? -15.591 -12.696 -2.485 1.00 94.88 94 VAL A CA 1
ATOM 711 C C . VAL A 1 94 ? -14.921 -12.177 -3.758 1.00 94.88 94 VAL A C 1
ATOM 713 O O . VAL A 1 94 ? -14.916 -12.866 -4.774 1.00 94.88 94 VAL A O 1
ATOM 716 N N . GLY A 1 95 ? -14.312 -10.992 -3.702 1.00 88.25 95 GLY A N 1
ATOM 717 C CA . GLY A 1 95 ? -13.613 -10.398 -4.838 1.00 88.25 95 GLY A CA 1
ATOM 718 C C . GLY A 1 95 ? -12.395 -11.205 -5.288 1.00 88.25 95 GLY A C 1
ATOM 719 O O . GLY A 1 95 ? -12.222 -11.412 -6.486 1.00 88.25 95 GLY A O 1
ATOM 720 N N . SER A 1 96 ? -11.569 -11.695 -4.357 1.00 87.06 96 SER A N 1
ATOM 721 C CA . SER A 1 96 ? -10.399 -12.517 -4.702 1.00 87.06 96 SER A CA 1
ATOM 722 C C . SER A 1 96 ? -10.797 -13.871 -5.280 1.00 87.06 96 SER A C 1
ATOM 724 O O . SER A 1 96 ? -10.149 -14.345 -6.210 1.00 87.06 96 SER A O 1
ATOM 726 N N . TRP A 1 97 ? -11.885 -14.461 -4.780 1.00 93.56 97 TRP A N 1
ATOM 727 C CA . TRP A 1 97 ? -12.425 -15.704 -5.317 1.00 93.56 97 TRP A CA 1
ATOM 728 C C . TRP A 1 97 ? -12.942 -15.517 -6.745 1.00 93.56 97 TRP A C 1
ATOM 730 O O . TRP A 1 97 ? -12.549 -16.270 -7.627 1.00 93.56 97 TRP A O 1
ATOM 740 N N . LEU A 1 98 ? -13.730 -14.465 -6.998 1.00 91.69 98 LEU A N 1
ATOM 741 C CA . LEU A 1 98 ? -14.233 -14.141 -8.338 1.00 91.69 98 LEU A CA 1
ATOM 742 C C . LEU A 1 98 ? -13.123 -13.798 -9.335 1.00 91.69 98 LEU A C 1
ATOM 744 O O . LEU A 1 98 ? -13.247 -14.126 -10.505 1.00 91.69 98 LEU A O 1
ATOM 748 N N . ALA A 1 99 ? -12.050 -13.140 -8.893 1.00 85.25 99 ALA A N 1
ATOM 749 C CA . ALA A 1 99 ? -10.907 -12.833 -9.751 1.00 85.25 99 ALA A CA 1
ATOM 750 C C . ALA A 1 99 ? -10.055 -14.070 -10.090 1.00 85.25 99 ALA A C 1
ATOM 752 O O . ALA A 1 99 ? -9.284 -14.031 -11.047 1.00 85.25 99 ALA A O 1
ATOM 753 N N . GLY A 1 100 ? -10.144 -15.127 -9.276 1.00 76.62 100 GLY A N 1
ATOM 754 C CA . GLY A 1 100 ? -9.430 -16.388 -9.474 1.00 76.62 100 GLY A CA 1
ATOM 755 C C . GLY A 1 100 ? -10.215 -17.457 -10.242 1.00 76.62 100 GLY A C 1
ATOM 756 O O . GLY A 1 100 ? -9.640 -18.509 -10.520 1.00 76.62 100 GLY A O 1
ATOM 757 N N . MET A 1 101 ? -11.497 -17.214 -10.546 1.00 80.44 101 MET A N 1
ATOM 758 C CA . MET A 1 101 ? -12.317 -18.039 -11.446 1.00 80.44 101 MET A CA 1
ATOM 759 C C . MET A 1 101 ? -12.109 -17.619 -12.899 1.00 80.44 101 MET A C 1
ATOM 761 O O . MET A 1 101 ? -12.029 -18.535 -13.747 1.00 80.44 101 MET A O 1
#